Protein AF-A0A0C2WDM6-F1 (afdb_monomer_lite)

Organism: Amanita muscaria (strain Koide BX008) (NCBI:tx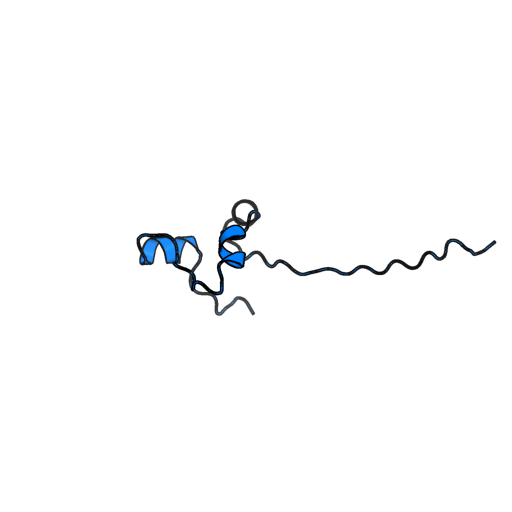id946122)

Radius of gyration: 18.92 Å; chains: 1; bounding box: 27×24×64 Å

Structure (mmCIF, N/CA/C/O backbone):
data_AF-A0A0C2WDM6-F1
#
_entry.id   AF-A0A0C2WDM6-F1
#
loop_
_atom_site.group_PDB
_atom_site.id
_atom_site.type_symbol
_atom_site.label_atom_id
_atom_site.label_alt_id
_atom_site.label_comp_id
_atom_site.label_asym_id
_atom_site.label_entity_id
_atom_site.label_seq_id
_atom_site.pdbx_PDB_ins_code
_atom_site.Cartn_x
_atom_site.Cartn_y
_atom_site.Cartn_z
_atom_site.occupancy
_atom_site.B_iso_or_equiv
_atom_site.auth_seq_id
_atom_site.auth_comp_id
_atom_site.auth_asym_id
_atom_site.auth_atom_id
_atom_site.pdbx_PDB_model_num
ATOM 1 N N . PRO A 1 1 ? -4.676 -14.299 -1.817 1.00 50.41 1 PRO A N 1
ATOM 2 C CA . PRO A 1 1 ? -4.754 -14.380 -0.340 1.00 50.41 1 PRO A CA 1
ATOM 3 C C . PRO A 1 1 ? -5.042 -12.993 0.264 1.00 50.41 1 PRO A C 1
ATOM 5 O O . PRO A 1 1 ? -4.129 -12.235 0.560 1.00 50.41 1 PRO A O 1
ATOM 8 N N . VAL A 1 2 ? -6.328 -12.650 0.357 1.00 56.34 2 VAL A N 1
ATOM 9 C CA . VAL A 1 2 ? -6.849 -11.400 0.956 1.00 56.34 2 VAL A CA 1
ATOM 10 C C . VAL A 1 2 ? -7.740 -11.678 2.172 1.00 56.34 2 VAL A C 1
ATOM 12 O O . VAL A 1 2 ? -8.121 -10.756 2.876 1.00 56.34 2 VAL A O 1
ATOM 15 N N . SER A 1 3 ? -8.045 -12.951 2.451 1.00 64.06 3 SER A N 1
ATOM 16 C CA . SER A 1 3 ? -8.984 -13.362 3.503 1.00 64.06 3 SER A CA 1
ATOM 17 C C . SER A 1 3 ? -8.443 -13.220 4.927 1.00 64.06 3 SER A C 1
ATOM 19 O O . SER A 1 3 ? -9.203 -13.384 5.871 1.00 64.06 3 SER A O 1
ATOM 21 N N . SER A 1 4 ? -7.142 -12.969 5.093 1.00 70.88 4 SER A N 1
ATOM 22 C CA . SER A 1 4 ? -6.500 -12.798 6.401 1.00 70.88 4 SER A CA 1
ATOM 23 C C . SER A 1 4 ? -6.312 -11.334 6.801 1.00 70.88 4 SER A C 1
ATOM 25 O O . SER A 1 4 ? -5.817 -11.074 7.893 1.00 70.88 4 SER A O 1
ATOM 27 N N . PHE A 1 5 ? -6.649 -10.377 5.930 1.00 69.06 5 PHE A N 1
ATOM 28 C CA . PHE A 1 5 ? -6.633 -8.961 6.290 1.00 69.06 5 PHE A CA 1
ATOM 29 C C . PHE A 1 5 ? -7.908 -8.624 7.053 1.00 69.06 5 PHE A C 1
ATOM 31 O O . PHE A 1 5 ? -9.005 -8.803 6.531 1.00 69.06 5 PHE A O 1
ATOM 38 N N . VAL A 1 6 ? -7.741 -8.171 8.294 1.00 75.56 6 VAL A N 1
ATOM 39 C CA . VAL A 1 6 ? -8.854 -7.970 9.233 1.00 75.56 6 VAL A CA 1
ATOM 40 C C . VAL A 1 6 ? -9.241 -6.497 9.346 1.00 75.56 6 VAL A C 1
ATOM 42 O O . VAL A 1 6 ? -10.422 -6.200 9.461 1.00 75.56 6 VAL A O 1
ATOM 45 N N . ASN A 1 7 ? -8.264 -5.589 9.250 1.00 80.06 7 ASN A N 1
ATOM 46 C CA . ASN A 1 7 ? -8.456 -4.162 9.505 1.00 80.06 7 ASN A CA 1
ATOM 47 C C . ASN A 1 7 ? -7.975 -3.321 8.315 1.00 80.06 7 ASN A C 1
ATOM 49 O O . ASN A 1 7 ? -6.909 -3.581 7.744 1.00 80.06 7 ASN A O 1
ATOM 53 N N . THR A 1 8 ? -8.757 -2.303 7.969 1.00 79.19 8 THR A N 1
ATOM 54 C CA . THR A 1 8 ? -8.398 -1.239 7.024 1.00 79.19 8 THR A CA 1
ATOM 55 C C . THR A 1 8 ? -7.487 -0.195 7.683 1.00 79.19 8 THR A C 1
ATOM 57 O O . THR A 1 8 ? -7.212 -0.257 8.881 1.00 79.19 8 THR A O 1
ATOM 60 N N . TYR A 1 9 ? -6.974 0.765 6.905 1.00 78.56 9 TYR A N 1
ATOM 61 C CA . TYR A 1 9 ? -6.159 1.855 7.459 1.00 78.56 9 TYR A CA 1
ATOM 62 C C . TYR A 1 9 ? -6.976 2.715 8.434 1.00 78.56 9 TYR A C 1
ATOM 64 O O . TYR A 1 9 ? -6.474 3.124 9.475 1.00 78.56 9 TYR A O 1
ATOM 72 N N . GLU A 1 10 ? -8.241 2.947 8.099 1.00 82.75 10 GLU A N 1
ATOM 73 C CA . GLU A 1 10 ? -9.218 3.688 8.882 1.00 82.75 10 GLU A CA 1
ATOM 74 C C . GLU A 1 10 ? -9.492 2.983 10.210 1.00 82.75 10 GLU A C 1
ATOM 76 O O . GLU A 1 10 ? -9.329 3.604 11.256 1.00 82.75 10 GLU A O 1
ATOM 81 N N . ASP A 1 11 ? -9.761 1.671 10.177 1.00 86.94 11 ASP A N 1
ATOM 82 C CA . ASP A 1 11 ? -9.966 0.876 11.396 1.00 86.94 11 ASP A CA 1
ATOM 83 C C . ASP A 1 11 ? -8.752 0.971 12.333 1.00 86.94 11 ASP A C 1
ATOM 85 O O . ASP A 1 11 ? -8.890 1.091 13.548 1.00 86.94 11 ASP A O 1
ATOM 89 N N . ILE A 1 12 ? -7.537 0.941 11.774 1.00 84.38 12 ILE A N 1
ATOM 90 C CA . ILE A 1 12 ? -6.299 1.054 12.555 1.00 84.38 12 ILE A CA 1
ATOM 91 C C . ILE A 1 12 ? -6.167 2.453 13.172 1.00 84.38 12 ILE A C 1
ATOM 93 O O . ILE A 1 12 ? -5.810 2.563 14.345 1.00 84.38 12 ILE A O 1
ATOM 97 N N . CYS A 1 13 ? -6.454 3.512 12.414 1.00 86.50 13 CYS A N 1
ATOM 98 C CA . CYS A 1 13 ? -6.429 4.883 12.923 1.00 86.50 13 CYS A CA 1
ATOM 99 C C . CYS A 1 13 ? -7.450 5.094 14.046 1.00 86.50 13 CYS A C 1
ATOM 101 O O . CYS A 1 13 ? -7.115 5.719 15.052 1.00 86.50 13 CYS A O 1
ATOM 103 N N . ASP A 1 14 ? -8.655 4.541 13.904 1.00 90.00 14 ASP A N 1
ATOM 104 C CA . ASP A 1 14 ? -9.716 4.641 14.907 1.00 90.00 14 ASP A CA 1
ATOM 105 C C . ASP A 1 14 ? -9.342 3.897 16.198 1.00 90.00 14 ASP A C 1
ATOM 107 O O . ASP A 1 14 ? -9.534 4.423 17.294 1.00 90.00 14 ASP A O 1
ATOM 111 N N . ILE A 1 15 ? -8.728 2.711 16.083 1.00 90.12 15 ILE A N 1
ATOM 112 C CA . ILE A 1 15 ? -8.224 1.940 17.234 1.00 90.12 15 ILE A CA 1
ATOM 113 C C . ILE A 1 15 ? -7.094 2.687 17.957 1.00 90.12 15 ILE A C 1
ATOM 115 O O . ILE A 1 15 ? -7.033 2.679 19.187 1.00 90.12 15 ILE A O 1
ATOM 119 N N . LEU A 1 16 ? -6.179 3.309 17.209 1.00 88.06 16 LEU A N 1
ATOM 120 C CA . LEU A 1 16 ? -5.016 4.006 17.768 1.00 88.06 16 LEU A CA 1
ATOM 121 C C . LEU A 1 16 ? -5.322 5.444 18.213 1.00 88.06 16 LEU A C 1
ATOM 123 O O . LEU A 1 16 ? -4.505 6.051 18.909 1.00 88.06 16 LEU A O 1
ATOM 127 N N . GLY A 1 17 ? -6.440 6.024 17.769 1.00 90.56 17 GLY A N 1
ATOM 128 C CA . GLY A 1 17 ? -6.761 7.445 17.934 1.00 90.56 17 GLY A CA 1
ATOM 129 C C . GLY A 1 17 ? -5.790 8.394 17.215 1.00 90.56 17 GLY A C 1
ATOM 130 O O . GLY A 1 17 ? -5.793 9.596 17.476 1.00 90.56 17 GLY A O 1
ATOM 131 N N . SER A 1 18 ? -4.913 7.868 16.355 1.00 86.31 18 SER A N 1
ATOM 132 C CA . SER A 1 18 ? -3.895 8.622 15.617 1.00 86.31 18 SER A CA 1
ATOM 133 C C . SER A 1 18 ? -3.368 7.822 14.421 1.00 86.31 18 S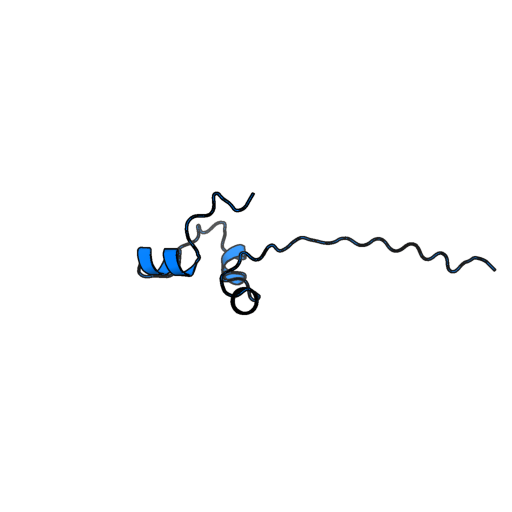ER A C 1
ATOM 135 O O . SER A 1 18 ? -3.665 6.638 14.267 1.00 86.31 18 SER A O 1
ATOM 137 N N . ALA A 1 19 ? -2.578 8.471 13.560 1.00 81.56 19 ALA A N 1
ATOM 138 C CA . ALA A 1 19 ? -1.944 7.797 12.432 1.00 81.56 19 ALA A CA 1
ATOM 139 C C . ALA A 1 19 ? -0.893 6.768 12.911 1.00 81.56 19 ALA A C 1
ATOM 141 O O . ALA A 1 19 ? -0.176 7.042 13.879 1.00 81.56 19 ALA A O 1
ATOM 142 N N . PRO A 1 20 ? -0.740 5.616 12.226 1.00 81.00 20 PRO A N 1
ATOM 143 C CA . PRO A 1 20 ? 0.242 4.603 12.598 1.00 81.00 20 PRO A CA 1
ATOM 144 C C . PRO A 1 20 ? 1.665 5.165 12.601 1.00 81.00 20 PRO A C 1
ATOM 146 O O . PRO A 1 20 ? 2.079 5.837 11.654 1.00 81.00 20 PRO A O 1
ATOM 149 N N . GLN A 1 21 ? 2.431 4.845 13.643 1.00 81.44 21 GLN A N 1
ATOM 150 C CA . GLN A 1 21 ? 3.855 5.163 13.685 1.00 81.44 21 GLN A CA 1
ATOM 151 C C . GLN A 1 21 ? 4.653 4.09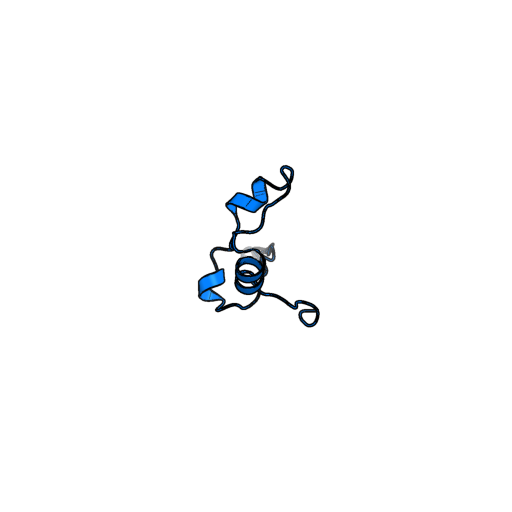8 12.933 1.00 81.44 21 GLN A C 1
ATOM 153 O O . GLN A 1 21 ? 4.446 2.897 13.109 1.00 81.44 21 GLN A O 1
ATOM 158 N N . PHE A 1 22 ? 5.580 4.550 12.096 1.00 76.12 22 PHE A N 1
ATOM 159 C CA . PHE A 1 22 ? 6.517 3.687 11.388 1.00 76.12 22 PHE A CA 1
ATOM 160 C C . PHE A 1 22 ? 7.851 3.686 12.118 1.00 76.12 22 PHE A C 1
ATOM 162 O O . PHE A 1 22 ? 8.239 4.681 12.722 1.00 76.12 22 PHE A O 1
ATOM 169 N N . HIS A 1 23 ? 8.566 2.570 12.030 1.00 81.81 23 HIS A N 1
ATOM 170 C CA . HIS A 1 23 ? 9.934 2.497 12.519 1.00 81.81 23 HIS A CA 1
ATOM 171 C C . HIS A 1 23 ? 10.851 3.414 11.687 1.00 81.81 23 HIS A C 1
ATOM 173 O O . HIS A 1 23 ? 10.650 3.551 10.477 1.00 81.81 23 HIS A O 1
ATOM 179 N N . ASP A 1 24 ? 11.890 3.988 12.295 1.00 79.00 24 ASP A N 1
ATOM 180 C CA . ASP A 1 24 ? 12.776 4.983 11.657 1.00 79.00 24 ASP A CA 1
ATOM 181 C C . ASP A 1 24 ? 13.461 4.467 10.378 1.00 79.00 24 ASP A C 1
ATOM 183 O O . ASP A 1 24 ? 13.703 5.204 9.419 1.00 79.00 24 ASP A O 1
ATOM 187 N N . SER A 1 25 ? 13.714 3.158 10.312 1.00 81.44 25 SER A N 1
ATOM 188 C CA . SER A 1 25 ? 14.257 2.484 9.122 1.00 81.44 25 SER A CA 1
ATOM 189 C C . SER A 1 25 ? 13.299 2.468 7.922 1.00 81.44 25 SER A C 1
ATOM 191 O O . SER A 1 25 ? 13.699 2.104 6.820 1.00 81.44 25 SER A O 1
ATOM 193 N N . SER A 1 26 ? 12.031 2.823 8.125 1.00 75.62 26 SER A N 1
ATOM 194 C CA . SER A 1 26 ? 10.963 2.826 7.120 1.00 75.62 26 SER A CA 1
ATOM 195 C C . SER A 1 26 ? 10.535 4.243 6.724 1.00 75.62 26 SER A C 1
ATOM 197 O O . SER A 1 26 ? 9.455 4.439 6.170 1.00 75.62 26 SER A O 1
ATOM 199 N N . THR A 1 27 ? 11.397 5.233 6.960 1.00 69.94 27 THR A N 1
ATOM 200 C CA . THR A 1 27 ? 11.199 6.649 6.600 1.00 69.94 27 THR A CA 1
ATOM 201 C C . THR A 1 27 ? 10.879 6.882 5.124 1.00 69.94 27 THR A C 1
ATOM 203 O O . THR A 1 27 ? 10.100 7.775 4.804 1.00 69.94 27 THR A O 1
ATOM 206 N N . LEU A 1 28 ? 11.393 6.051 4.214 1.00 71.19 28 LEU A N 1
ATOM 207 C CA . LEU A 1 28 ? 11.023 6.116 2.794 1.00 71.19 28 LEU A CA 1
ATOM 208 C C . LEU A 1 28 ? 9.577 5.672 2.528 1.00 71.19 28 LEU A C 1
ATOM 210 O O . LEU A 1 28 ? 8.942 6.172 1.606 1.00 71.19 28 LEU A O 1
ATOM 214 N N . SER A 1 29 ? 9.032 4.763 3.336 1.00 68.06 29 SER A N 1
ATOM 215 C CA . SER A 1 29 ? 7.648 4.297 3.195 1.00 68.06 29 SER A CA 1
ATOM 216 C C . SER A 1 29 ? 6.638 5.329 3.704 1.00 68.06 29 SER A C 1
ATOM 218 O O . SER A 1 29 ? 5.516 5.375 3.203 1.00 68.06 29 SER A O 1
ATOM 220 N N . LEU A 1 30 ? 7.042 6.184 4.655 1.00 68.56 30 LEU A N 1
ATOM 221 C CA . LEU A 1 30 ? 6.220 7.275 5.195 1.00 68.56 30 LEU A CA 1
ATOM 222 C C . LEU A 1 30 ? 5.779 8.262 4.109 1.00 68.56 30 LEU A C 1
ATOM 224 O O . LEU A 1 30 ? 4.630 8.690 4.107 1.00 68.56 30 LEU A O 1
ATOM 228 N N . THR A 1 31 ? 6.652 8.587 3.152 1.00 73.25 31 THR A N 1
ATOM 229 C CA . THR A 1 31 ? 6.319 9.530 2.066 1.00 73.25 31 THR A CA 1
ATOM 230 C C . THR A 1 31 ? 5.308 8.966 1.068 1.00 73.25 31 THR A C 1
ATOM 232 O O . T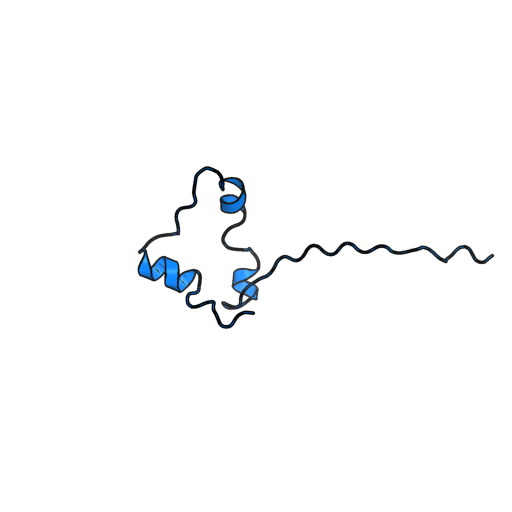HR A 1 31 ? 4.732 9.714 0.284 1.00 73.25 31 THR A O 1
ATOM 235 N N . SER A 1 32 ? 5.088 7.650 1.095 1.00 71.81 32 SER A N 1
ATOM 236 C CA . SER A 1 32 ? 4.224 6.924 0.160 1.00 71.81 32 SER A CA 1
ATOM 237 C C . SER A 1 32 ? 2.929 6.412 0.812 1.00 71.81 32 SER A C 1
ATOM 239 O O . SER A 1 32 ? 2.172 5.676 0.173 1.00 71.81 32 SER A O 1
ATOM 241 N N . MET A 1 33 ? 2.670 6.782 2.074 1.00 75.56 33 MET A N 1
ATOM 242 C CA . MET A 1 33 ? 1.501 6.378 2.861 1.00 75.56 33 MET A CA 1
ATOM 243 C C . MET A 1 33 ? 0.634 7.599 3.246 1.00 75.56 33 MET A C 1
ATOM 245 O O . MET A 1 33 ? 1.178 8.604 3.695 1.00 75.56 33 MET A O 1
ATOM 249 N N . PRO A 1 34 ? -0.708 7.511 3.161 1.00 77.75 34 PRO A N 1
ATOM 250 C CA . PRO A 1 34 ? -1.455 6.426 2.533 1.00 77.75 34 PRO A CA 1
ATOM 251 C C . PRO A 1 34 ? -1.255 6.425 1.008 1.00 77.75 34 PRO A C 1
ATOM 253 O O . PRO A 1 34 ? -0.929 7.445 0.406 1.00 77.75 34 PRO A O 1
ATOM 256 N N . ASN A 1 35 ? -1.465 5.271 0.370 1.00 78.06 35 ASN A N 1
ATOM 257 C CA . ASN A 1 35 ? -1.348 5.144 -1.084 1.00 78.06 35 ASN A CA 1
ATOM 258 C C . ASN A 1 35 ? -2.265 6.163 -1.795 1.00 78.06 35 ASN A C 1
ATOM 260 O O . ASN A 1 35 ? -3.451 6.243 -1.476 1.00 78.06 35 ASN A O 1
ATOM 264 N N . LEU A 1 36 ? -1.748 6.898 -2.786 1.00 81.62 36 LEU A N 1
ATOM 265 C CA . LEU A 1 36 ? -2.501 7.927 -3.527 1.00 81.62 36 LEU A CA 1
ATOM 266 C C . LEU A 1 36 ? -3.776 7.393 -4.202 1.00 81.62 36 LEU A C 1
ATOM 268 O O . LEU A 1 36 ? -4.739 8.128 -4.394 1.00 81.62 36 LEU A O 1
ATOM 272 N N . LEU A 1 37 ? -3.805 6.108 -4.556 1.00 81.94 37 LEU A N 1
ATOM 273 C CA . LEU A 1 37 ? -4.963 5.459 -5.170 1.00 81.94 37 LEU A CA 1
ATOM 274 C C . LEU A 1 37 ? -5.981 4.953 -4.139 1.00 81.94 37 LEU A C 1
ATOM 276 O O . LEU A 1 37 ? -7.000 4.393 -4.542 1.00 81.94 37 LEU A O 1
ATOM 280 N N . ARG A 1 38 ? -5.741 5.139 -2.832 1.00 79.19 38 ARG A N 1
ATOM 281 C CA . ARG A 1 38 ? -6.639 4.690 -1.754 1.00 79.19 38 ARG A CA 1
ATOM 282 C C . ARG A 1 38 ? -8.061 5.204 -1.949 1.00 79.19 38 ARG A C 1
ATOM 284 O O . ARG A 1 38 ? -8.996 4.411 -1.889 1.00 79.19 38 ARG A O 1
ATOM 291 N N . GLU A 1 39 ? -8.223 6.500 -2.214 1.00 82.44 39 GLU A N 1
ATOM 292 C CA . GLU A 1 39 ? -9.545 7.110 -2.415 1.00 82.44 39 GLU A CA 1
ATOM 293 C C . GLU A 1 39 ? -10.272 6.457 -3.600 1.00 82.44 39 GLU A C 1
ATOM 295 O O . GLU A 1 39 ? -11.410 6.010 -3.482 1.00 82.44 39 GLU A O 1
ATOM 300 N N . LYS A 1 40 ? -9.559 6.266 -4.716 1.00 85.88 40 LYS A N 1
ATOM 301 C CA . LYS A 1 40 ? -10.081 5.583 -5.908 1.00 85.88 40 LYS A CA 1
ATOM 302 C C . LYS A 1 40 ? -10.402 4.102 -5.662 1.00 85.88 40 LYS A C 1
ATOM 304 O O . LYS A 1 40 ? -11.268 3.536 -6.330 1.00 85.88 40 LYS A O 1
ATOM 309 N N . ALA A 1 41 ? -9.712 3.459 -4.725 1.00 83.31 41 ALA A N 1
ATOM 310 C CA . ALA A 1 41 ? -9.930 2.060 -4.379 1.00 83.31 41 ALA A CA 1
ATOM 311 C C . ALA A 1 41 ? -11.158 1.840 -3.480 1.00 83.31 41 ALA A C 1
ATOM 313 O O . ALA A 1 41 ? -11.636 0.703 -3.402 1.00 83.31 41 ALA A O 1
ATOM 314 N N . ASN A 1 42 ? -11.706 2.902 -2.874 1.00 83.12 42 ASN A N 1
ATOM 315 C CA . ASN A 1 42 ? -12.871 2.867 -1.984 1.00 83.12 42 ASN A CA 1
ATOM 316 C C . ASN A 1 42 ? -12.713 1.826 -0.860 1.00 83.12 42 ASN A C 1
ATOM 318 O O . ASN A 1 42 ? -13.508 0.895 -0.740 1.00 83.12 42 ASN A O 1
ATOM 322 N N . GLY A 1 43 ? -11.605 1.912 -0.119 1.00 74.75 43 GLY A N 1
ATOM 323 C CA . GLY A 1 43 ? -11.291 0.998 0.989 1.00 74.75 43 GLY A CA 1
ATOM 324 C C . GLY A 1 43 ? -10.767 -0.383 0.572 1.00 74.75 43 GLY A C 1
ATOM 325 O O . GLY A 1 43 ? -10.360 -1.169 1.423 1.00 74.75 43 GLY A O 1
ATOM 326 N N . ARG A 1 44 ? -10.718 -0.701 -0.730 1.00 76.75 44 ARG A N 1
ATOM 327 C CA . ARG A 1 44 ? -10.079 -1.935 -1.213 1.00 76.75 44 ARG A CA 1
ATOM 328 C C . ARG A 1 44 ? -8.560 -1.812 -1.177 1.00 76.75 44 ARG A C 1
ATOM 330 O O . ARG A 1 44 ? -8.000 -0.742 -1.405 1.00 76.75 44 ARG A O 1
ATOM 337 N N . MET A 1 45 ? -7.889 -2.938 -0.948 1.00 74.81 45 MET A N 1
ATOM 338 C CA . MET A 1 45 ? -6.432 -2.983 -0.938 1.00 74.81 45 MET A CA 1
ATOM 339 C C . MET A 1 45 ? -5.859 -2.621 -2.311 1.00 74.81 45 MET A C 1
ATOM 341 O O . MET A 1 45 ? -6.260 -3.184 -3.332 1.00 74.81 45 MET A O 1
ATOM 345 N N . VAL A 1 46 ? -4.903 -1.694 -2.322 1.00 73.88 46 VAL A N 1
ATOM 346 C CA . VAL A 1 46 ? -4.155 -1.308 -3.520 1.00 73.88 46 VAL A CA 1
ATOM 347 C C . VAL A 1 46 ? -2.813 -2.023 -3.507 1.00 73.88 46 VAL A C 1
ATOM 349 O O . VAL A 1 46 ? -2.005 -1.814 -2.605 1.00 73.88 46 VAL A O 1
ATOM 352 N N . TYR A 1 47 ? -2.566 -2.836 -4.531 1.00 72.00 47 TYR A N 1
ATOM 353 C CA . TYR A 1 47 ? -1.265 -3.451 -4.768 1.00 72.00 47 TYR A CA 1
ATOM 354 C C . TYR A 1 47 ? -0.529 -2.689 -5.867 1.00 72.00 47 TYR A C 1
ATOM 356 O O . TYR A 1 47 ? -1.034 -2.558 -6.982 1.00 72.00 47 TYR A O 1
ATOM 364 N N . SER A 1 48 ? 0.681 -2.223 -5.566 1.00 70.19 48 SER A N 1
ATOM 365 C CA . SER A 1 48 ? 1.607 -1.719 -6.580 1.00 70.19 48 SER A CA 1
ATOM 366 C C . SER A 1 48 ? 2.452 -2.886 -7.083 1.00 70.19 48 SER A C 1
ATOM 368 O O . SER A 1 48 ? 3.330 -3.363 -6.368 1.00 70.19 48 SER A O 1
ATOM 370 N N . VAL A 1 49 ? 2.170 -3.367 -8.294 1.00 75.12 49 VAL A N 1
ATOM 371 C CA . VAL A 1 49 ? 2.932 -4.450 -8.934 1.00 75.12 49 VAL A CA 1
ATOM 372 C C . VAL A 1 49 ? 3.805 -3.847 -10.036 1.00 75.12 49 VAL A C 1
ATOM 374 O O . VAL A 1 49 ? 3.256 -3.224 -10.946 1.00 75.12 49 VAL A O 1
ATOM 377 N N . PRO A 1 50 ? 5.142 -3.996 -9.987 1.00 75.88 50 PRO A N 1
ATOM 378 C CA . PRO A 1 50 ? 5.999 -3.534 -11.069 1.00 75.88 50 PRO A CA 1
ATOM 379 C C . PRO A 1 50 ? 5.748 -4.391 -12.313 1.00 75.88 50 PRO A C 1
ATOM 381 O O . PRO A 1 50 ? 5.916 -5.609 -12.284 1.00 75.88 50 PRO A O 1
ATOM 384 N N . LEU A 1 51 ?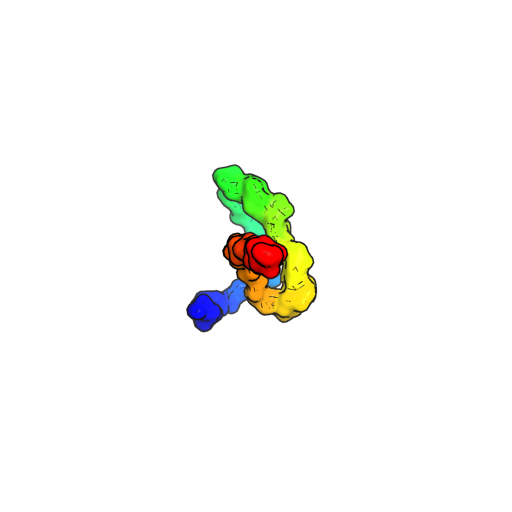 5.343 -3.751 -13.408 1.00 82.38 51 LEU A N 1
ATOM 385 C CA . LEU A 1 51 ? 5.234 -4.391 -14.715 1.00 82.38 51 LEU A CA 1
ATOM 386 C C . LEU A 1 51 ? 6.454 -4.004 -15.546 1.00 82.38 51 LEU A C 1
ATOM 388 O O . LEU A 1 51 ? 6.692 -2.824 -15.790 1.00 82.38 51 LEU A O 1
ATOM 392 N N . ILE A 1 52 ? 7.217 -5.005 -15.979 1.00 85.81 52 ILE A N 1
ATOM 393 C CA . ILE A 1 52 ? 8.319 -4.835 -16.927 1.00 85.81 52 ILE A CA 1
ATOM 394 C C . ILE A 1 52 ? 7.831 -5.405 -18.253 1.00 85.81 52 ILE A C 1
ATOM 396 O O . ILE A 1 52 ? 7.552 -6.599 -18.349 1.00 85.81 52 ILE A O 1
ATOM 400 N N . ILE A 1 53 ? 7.678 -4.543 -19.255 1.00 84.38 53 ILE A N 1
ATOM 401 C CA . ILE A 1 53 ? 7.194 -4.927 -20.581 1.00 84.38 53 ILE A CA 1
ATOM 402 C C . ILE A 1 53 ? 8.385 -4.888 -21.533 1.00 84.38 53 ILE A C 1
ATOM 404 O O . ILE A 1 53 ? 8.972 -3.830 -21.748 1.00 84.38 53 ILE A O 1
ATOM 408 N N . PHE A 1 54 ? 8.725 -6.040 -22.104 1.00 83.31 54 PHE A N 1
ATOM 409 C CA . PHE A 1 54 ? 9.673 -6.133 -23.208 1.00 83.31 54 PHE A CA 1
ATOM 410 C C . PHE A 1 54 ? 8.869 -6.185 -24.504 1.00 83.31 54 PHE A C 1
ATOM 412 O O . PHE A 1 54 ? 8.086 -7.111 -24.710 1.00 83.31 54 PHE A O 1
ATOM 419 N N . LEU A 1 55 ? 9.023 -5.165 -25.342 1.00 85.25 55 LEU A N 1
ATOM 420 C CA . LEU A 1 55 ? 8.472 -5.149 -26.692 1.00 85.25 55 LEU A CA 1
ATOM 421 C C . LEU A 1 55 ? 9.630 -5.400 -27.653 1.00 85.25 55 LEU A C 1
ATOM 423 O O . LEU A 1 55 ? 10.600 -4.646 -27.639 1.00 85.25 55 LEU A O 1
ATOM 427 N N . ASP A 1 56 ? 9.532 -6.470 -28.437 1.00 81.19 56 ASP A N 1
ATOM 428 C CA . ASP A 1 56 ? 10.444 -6.720 -29.550 1.00 81.19 56 ASP A CA 1
ATOM 429 C C . ASP A 1 56 ? 9.893 -6.020 -30.797 1.00 81.19 56 ASP A C 1
ATOM 431 O O . ASP A 1 56 ? 8.725 -6.203 -31.156 1.00 81.19 56 ASP A O 1
ATOM 435 N N . ASP A 1 57 ? 10.708 -5.173 -31.420 1.00 79.06 57 ASP A N 1
ATOM 436 C CA . ASP A 1 57 ? 10.332 -4.468 -32.639 1.00 79.06 57 ASP A CA 1
ATOM 437 C C . ASP A 1 57 ? 10.596 -5.373 -33.846 1.00 79.06 57 ASP A C 1
ATOM 439 O O . ASP A 1 57 ? 11.694 -5.421 -34.397 1.00 79.06 57 ASP A O 1
ATOM 443 N N . VAL A 1 58 ? 9.562 -6.101 -34.269 1.00 70.31 58 VAL A N 1
ATOM 444 C CA . VAL A 1 58 ? 9.612 -6.959 -35.464 1.00 70.31 58 VAL A CA 1
ATOM 445 C C . VAL A 1 58 ? 9.373 -6.190 -36.774 1.00 70.31 58 VAL A C 1
ATOM 4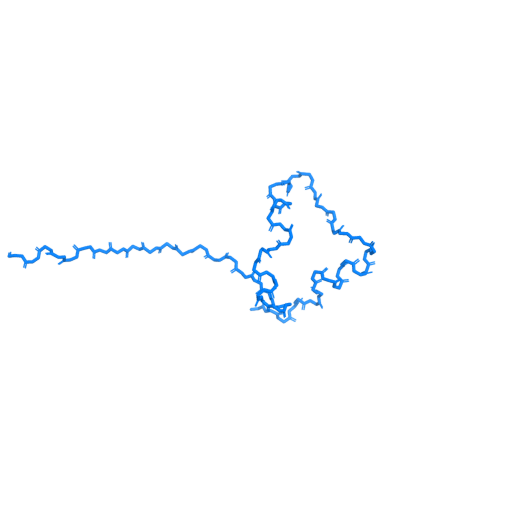47 O O . VAL A 1 58 ? 9.123 -6.809 -37.808 1.00 70.31 58 VAL A O 1
ATOM 450 N N . SER A 1 59 ? 9.444 -4.851 -36.782 1.00 70.19 59 SER A N 1
ATOM 451 C CA . SER A 1 59 ? 9.205 -4.041 -37.993 1.00 70.19 59 SER A CA 1
ATOM 452 C C . SER A 1 59 ? 10.291 -4.156 -39.080 1.00 70.19 59 SER A C 1
ATOM 454 O O . SER A 1 59 ? 10.160 -3.568 -40.152 1.00 70.19 59 SER A O 1
ATOM 456 N N . GLY A 1 60 ? 11.328 -4.965 -38.861 1.00 65.44 60 GLY A N 1
ATOM 457 C CA . GLY A 1 60 ? 12.446 -5.172 -39.784 1.00 65.44 60 GLY A CA 1
ATOM 458 C C . GLY A 1 60 ? 12.279 -6.280 -40.831 1.00 65.44 60 GLY A C 1
ATOM 459 O O . GLY A 1 60 ? 13.284 -6.882 -41.195 1.00 65.44 60 GLY A O 1
ATOM 460 N N . ASN A 1 61 ? 11.070 -6.588 -41.315 1.00 62.38 61 ASN A N 1
ATOM 461 C CA . ASN A 1 61 ? 10.902 -7.520 -42.441 1.00 62.38 61 ASN A CA 1
ATOM 462 C C . ASN A 1 61 ? 10.734 -6.749 -43.761 1.00 62.38 61 ASN A C 1
ATOM 464 O O . ASN A 1 61 ? 9.620 -6.634 -44.277 1.00 62.38 61 ASN A O 1
ATOM 468 N N . VAL A 1 62 ? 11.845 -6.200 -44.266 1.00 60.34 62 VAL A N 1
ATOM 469 C CA . VAL A 1 62 ? 11.960 -5.631 -45.623 1.00 60.34 62 VAL A CA 1
ATOM 470 C C . VAL A 1 62 ? 12.542 -6.668 -46.571 1.00 60.34 62 VAL A C 1
ATOM 472 O O . VAL A 1 62 ? 13.547 -7.303 -46.181 1.00 60.34 62 VAL A O 1
#

Foldseek 3Di:
DCVPDDDFQVRVCVVVVHHDDDDPVCVVVVVCPPPPCCVVCVRDDDDDDDDDDDDDPPVPPD

pLDDT: mean 77.14, std 8.19, range [50.41, 90.56]

Secondary structure (DSSP, 8-state):
--TT----HHHHHHHHTSPPPPPGGGHHHHTT-S-TTHHHHTTSPPP---------------

Sequence (62 aa):
PVSSFVNTYEDICDILGSAPQFHDSSTLSLTSMPNLLREKANGRMVYSVPLIIFLDDVSGNV